Protein AF-A0A3R6BZ18-F1 (afdb_monomer_lite)

Radius of gyration: 23.91 Å; chains: 1; bounding box: 59×29×71 Å

Foldseek 3Di:
DVVVVVVVVVVVVVVVVPPDDDVVVLVVLLVVLLVVLVVLVVVLVVVVVVLVVLVVVPDDPVNVVVSCCCVPPVSVVSNVVSVVSNVSSVVSVVVVVVVVVVVVVVVVVVVD

Sequence (112 aa):
MQIYHIIKILRRNKKMAVNKVDYEVLTSGVSVYSNQAGALDDVINSLVQMNGQLQDGWTNQTADAFIERFESEYKPALENARDAIQSISDFIQNYMQNRQDDDAQGAAAVRG

pLDDT: mean 86.64, std 15.03, range [48.47, 98.69]

InterPro domains:
  IPR010310 Type VII secretion system ESAT-6-like [PF06013] (20-98)
  IPR036689 ESAT-6-like superfamily [SSF140453] (20-111)

Structure (mmCIF, N/CA/C/O backbone):
data_AF-A0A3R6BZ18-F1
#
_entry.id   AF-A0A3R6BZ18-F1
#
loop_
_atom_site.group_PDB
_atom_site.id
_atom_site.type_symbol
_atom_site.label_atom_id
_atom_site.label_alt_id
_atom_site.label_comp_id
_atom_site.label_asym_id
_atom_site.label_entity_id
_atom_site.label_seq_id
_atom_site.pdbx_PDB_ins_code
_atom_site.Cartn_x
_atom_site.Cartn_y
_atom_site.Cartn_z
_atom_site.occupancy
_atom_site.B_iso_or_equiv
_atom_site.auth_seq_id
_atom_site.auth_comp_id
_atom_site.auth_asym_id
_atom_site.auth_atom_id
_atom_site.pdbx_PDB_model_num
ATOM 1 N N . MET A 1 1 ? 42.419 19.204 -5.187 1.00 61.72 1 MET A N 1
ATOM 2 C CA . MET A 1 1 ? 41.051 19.588 -5.619 1.00 61.72 1 MET A CA 1
ATOM 3 C C . MET A 1 1 ? 40.762 19.325 -7.108 1.00 61.72 1 MET A C 1
ATOM 5 O O . MET A 1 1 ? 39.688 18.815 -7.399 1.00 61.72 1 MET A O 1
ATOM 9 N N . GLN A 1 2 ? 41.679 19.598 -8.051 1.00 65.69 2 GLN A N 1
ATOM 10 C CA . GLN A 1 2 ? 41.464 19.388 -9.506 1.00 65.69 2 GLN A CA 1
ATOM 11 C C . GLN A 1 2 ? 41.334 17.907 -9.939 1.00 65.69 2 GLN A C 1
ATOM 13 O O . GLN A 1 2 ? 40.454 17.559 -10.720 1.00 65.69 2 GLN A O 1
ATOM 18 N N . ILE A 1 3 ? 42.130 17.004 -9.354 1.00 70.38 3 ILE A N 1
ATOM 19 C CA . ILE A 1 3 ? 42.132 15.565 -9.700 1.00 70.38 3 ILE A CA 1
ATOM 20 C C . ILE A 1 3 ? 40.773 14.891 -9.418 1.00 70.38 3 ILE A C 1
ATOM 22 O O . ILE A 1 3 ? 40.287 14.098 -10.222 1.00 70.38 3 ILE A O 1
ATOM 26 N N . TYR A 1 4 ? 40.108 15.258 -8.318 1.00 71.00 4 TYR A N 1
ATOM 27 C CA . TYR A 1 4 ? 38.783 14.730 -7.968 1.00 71.00 4 TYR A CA 1
ATOM 28 C C . TYR A 1 4 ? 37.700 15.106 -8.991 1.00 71.00 4 TYR A C 1
ATOM 30 O O . TYR A 1 4 ? 36.817 14.297 -9.281 1.00 71.00 4 TYR A O 1
ATOM 38 N N . HIS A 1 5 ? 37.781 16.307 -9.571 1.00 71.19 5 HIS A N 1
ATOM 39 C CA . HIS A 1 5 ? 36.829 16.770 -10.581 1.00 71.19 5 HIS A CA 1
ATOM 40 C C . HIS A 1 5 ? 36.996 16.001 -11.896 1.00 71.19 5 HIS A C 1
ATOM 42 O O . HIS A 1 5 ? 36.006 15.542 -12.464 1.00 71.19 5 HIS A O 1
ATOM 48 N N . ILE A 1 6 ? 38.239 15.756 -12.318 1.00 75.56 6 ILE A N 1
ATOM 49 C CA . ILE A 1 6 ? 38.554 14.976 -13.524 1.00 75.56 6 ILE A CA 1
ATOM 50 C C . ILE A 1 6 ? 38.069 13.525 -13.380 1.00 75.56 6 ILE A C 1
ATOM 52 O O . ILE A 1 6 ? 37.406 13.006 -14.275 1.00 75.56 6 ILE A O 1
ATOM 56 N N . ILE A 1 7 ? 38.286 12.884 -12.225 1.00 76.31 7 ILE A N 1
ATOM 57 C CA . ILE A 1 7 ? 37.803 11.514 -11.965 1.00 76.31 7 ILE A CA 1
ATOM 58 C C . ILE A 1 7 ? 36.268 11.440 -12.001 1.00 76.31 7 ILE A C 1
ATOM 60 O O . ILE A 1 7 ? 35.703 10.482 -12.536 1.00 76.31 7 ILE A O 1
ATOM 64 N N . LYS A 1 8 ? 35.572 12.448 -11.460 1.00 71.69 8 LYS A N 1
ATOM 65 C CA . LYS A 1 8 ? 34.102 12.512 -11.479 1.00 71.69 8 LYS A CA 1
ATOM 66 C C . LYS 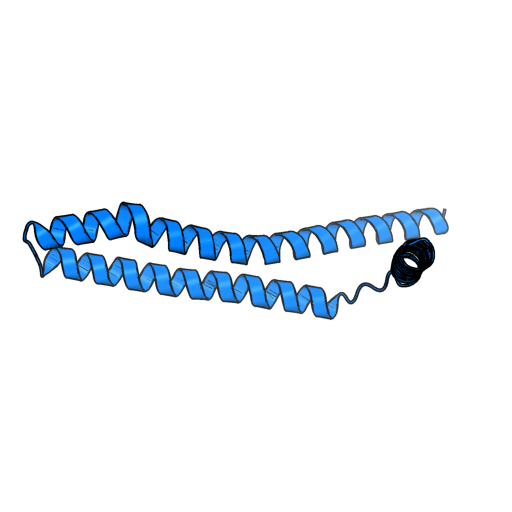A 1 8 ? 33.558 12.665 -12.903 1.00 71.69 8 LYS A C 1
ATOM 68 O O . LYS A 1 8 ? 32.587 11.992 -13.248 1.00 71.69 8 LYS A O 1
ATOM 73 N N . ILE A 1 9 ? 34.202 13.491 -13.729 1.00 69.62 9 ILE A N 1
ATOM 74 C CA . ILE A 1 9 ? 33.859 13.678 -15.147 1.00 69.62 9 ILE A CA 1
ATOM 75 C C . ILE A 1 9 ? 34.108 12.386 -15.934 1.00 69.62 9 ILE A C 1
ATOM 77 O O . ILE A 1 9 ? 33.215 11.918 -16.635 1.00 69.62 9 ILE A O 1
ATOM 81 N N . LEU A 1 10 ? 35.261 11.738 -15.745 1.00 68.75 10 LEU A N 1
ATOM 82 C CA . LEU A 1 10 ? 35.589 10.475 -16.413 1.00 68.75 10 LEU A CA 1
ATOM 83 C C . LEU A 1 10 ? 34.643 9.332 -16.014 1.00 68.75 10 LEU A C 1
ATOM 85 O O . LEU A 1 10 ? 34.230 8.556 -16.873 1.00 68.75 10 LEU A O 1
ATOM 89 N N . ARG A 1 11 ? 34.225 9.242 -14.742 1.00 67.44 11 ARG A N 1
ATOM 90 C CA . ARG A 1 11 ? 33.187 8.281 -14.316 1.00 67.44 11 ARG A CA 1
ATOM 91 C C . ARG A 1 11 ? 31.829 8.572 -14.948 1.00 67.44 11 ARG A C 1
ATOM 93 O O . ARG A 1 11 ? 31.140 7.627 -15.322 1.00 67.44 11 ARG A O 1
ATOM 100 N N . ARG A 1 12 ? 31.437 9.844 -15.070 1.00 63.81 12 ARG A N 1
ATOM 101 C CA . ARG A 1 12 ? 30.206 10.237 -15.778 1.00 63.81 12 ARG A CA 1
ATOM 102 C C . ARG A 1 12 ? 30.267 9.833 -17.250 1.00 63.81 12 ARG A C 1
ATOM 104 O O . ARG A 1 12 ? 29.358 9.161 -17.717 1.00 63.81 12 ARG A O 1
ATOM 111 N N . ASN A 1 13 ? 31.368 10.135 -17.933 1.00 55.25 13 ASN A N 1
ATOM 112 C CA . ASN A 1 13 ? 31.551 9.805 -19.348 1.00 55.25 13 ASN A CA 1
ATOM 113 C C . ASN A 1 13 ? 31.606 8.287 -19.586 1.00 55.25 13 ASN A C 1
ATOM 115 O O . ASN A 1 13 ? 30.992 7.793 -20.526 1.00 55.25 13 ASN A O 1
ATOM 119 N N . LYS A 1 14 ? 32.248 7.521 -18.693 1.00 55.50 14 LYS A N 1
ATOM 120 C CA . LYS A 1 14 ? 32.249 6.050 -18.756 1.00 55.50 14 LYS A CA 1
ATOM 121 C C . LYS A 1 14 ? 30.854 5.451 -18.529 1.00 55.50 14 LYS A C 1
ATOM 123 O O . LYS A 1 14 ? 30.522 4.461 -19.168 1.00 55.50 14 LYS A O 1
ATOM 128 N N . LYS A 1 15 ? 30.025 6.052 -17.663 1.00 57.06 15 LYS A N 1
ATOM 129 C CA . LYS A 1 15 ? 28.615 5.652 -17.492 1.00 57.06 15 LYS A CA 1
ATOM 130 C C . LYS A 1 15 ? 27.761 5.964 -18.725 1.00 57.06 15 LYS A C 1
ATOM 132 O O . LYS A 1 15 ? 26.886 5.173 -19.035 1.00 57.06 15 LYS A O 1
ATOM 137 N N . MET A 1 16 ? 28.033 7.057 -19.444 1.00 56.62 16 MET A N 1
ATOM 138 C CA . MET A 1 16 ? 27.347 7.346 -20.714 1.00 56.62 16 MET A CA 1
ATOM 139 C C . MET A 1 16 ? 27.760 6.388 -21.843 1.00 56.62 16 MET A C 1
ATOM 141 O O . MET A 1 16 ? 26.935 6.057 -22.684 1.00 56.62 16 MET A O 1
ATOM 145 N N . ALA A 1 17 ? 29.008 5.902 -21.845 1.00 54.88 17 ALA A N 1
ATOM 146 C CA . ALA A 1 17 ? 29.503 4.939 -22.836 1.00 54.88 17 ALA A CA 1
ATOM 147 C C . ALA A 1 17 ? 29.015 3.490 -22.608 1.00 54.88 17 ALA A C 1
ATOM 149 O O . ALA A 1 17 ? 29.040 2.686 -23.533 1.00 54.88 17 ALA A O 1
ATOM 150 N N . VAL A 1 18 ? 28.562 3.150 -21.394 1.00 52.38 18 VAL A N 1
ATOM 151 C CA . VAL A 1 18 ? 27.947 1.851 -21.064 1.00 52.38 18 VAL A CA 1
ATOM 152 C C . VAL A 1 18 ? 26.454 2.068 -20.802 1.00 52.38 18 VAL A C 1
ATOM 154 O O . VAL A 1 18 ? 25.976 1.925 -19.681 1.00 52.38 18 VAL A O 1
ATOM 157 N N . ASN A 1 19 ? 25.700 2.438 -21.838 1.00 61.81 19 ASN A N 1
ATOM 158 C CA . ASN A 1 19 ? 24.233 2.464 -21.794 1.00 61.81 19 ASN A CA 1
ATOM 159 C C . ASN A 1 19 ? 23.681 1.035 -21.972 1.00 61.81 19 ASN A C 1
ATOM 161 O O . ASN A 1 19 ? 22.984 0.747 -22.940 1.00 61.81 19 ASN A O 1
ATOM 165 N N . LYS A 1 20 ? 24.060 0.104 -21.084 1.00 71.62 20 LYS A N 1
ATOM 166 C CA . LYS A 1 20 ? 23.505 -1.256 -21.081 1.00 71.62 20 LYS A CA 1
ATOM 167 C C . LYS A 1 20 ? 22.234 -1.254 -20.235 1.00 71.62 20 LYS A C 1
ATOM 169 O O . LYS A 1 20 ? 22.314 -1.062 -19.023 1.00 71.62 20 LYS A O 1
ATOM 174 N N . VAL A 1 21 ? 21.090 -1.495 -20.868 1.00 79.44 21 VAL A N 1
ATOM 175 C CA . VAL A 1 21 ? 19.836 -1.804 -20.173 1.00 79.44 21 VAL A CA 1
ATOM 176 C C . VAL A 1 21 ? 19.665 -3.314 -20.142 1.00 79.44 21 VAL A C 1
ATOM 178 O O . VAL A 1 21 ? 19.713 -3.968 -21.180 1.00 79.44 21 VAL A O 1
ATOM 181 N N . ASP A 1 22 ? 19.508 -3.862 -18.942 1.00 88.38 22 ASP A N 1
ATOM 182 C CA . ASP A 1 22 ? 19.213 -5.275 -18.732 1.00 88.38 22 ASP A CA 1
ATOM 183 C C . ASP A 1 22 ? 17.711 -5.426 -18.455 1.00 88.38 22 ASP A C 1
ATOM 185 O O . ASP A 1 22 ? 17.242 -5.219 -17.335 1.00 88.38 22 ASP A O 1
ATOM 189 N N . TYR A 1 23 ? 16.939 -5.676 -19.515 1.00 86.88 23 TYR A N 1
ATOM 190 C CA . TYR A 1 23 ? 15.475 -5.683 -19.455 1.00 86.88 23 TYR A CA 1
ATOM 191 C C . TYR A 1 23 ? 14.917 -6.821 -18.586 1.00 86.88 23 TYR A C 1
ATOM 193 O O . TYR A 1 23 ? 13.847 -6.662 -17.997 1.00 86.88 23 TYR A O 1
ATOM 201 N N . GLU A 1 24 ? 15.645 -7.932 -18.438 1.00 89.50 24 GLU A N 1
ATOM 202 C CA . GLU A 1 24 ? 15.252 -9.030 -17.545 1.00 89.50 24 GLU A CA 1
ATOM 203 C C . GLU A 1 24 ? 15.310 -8.587 -16.081 1.00 89.50 24 GLU A C 1
ATOM 205 O O . GLU A 1 24 ? 14.358 -8.792 -15.325 1.00 89.50 24 GLU A O 1
ATOM 210 N N . VAL A 1 25 ? 16.387 -7.895 -15.695 1.00 93.44 25 VAL A N 1
ATOM 211 C CA . VAL A 1 25 ? 16.538 -7.346 -14.339 1.00 93.44 25 VAL A CA 1
ATOM 212 C C . VAL A 1 25 ? 15.444 -6.325 -14.035 1.00 93.44 25 VAL A C 1
ATOM 214 O O . VAL A 1 25 ? 14.876 -6.348 -12.945 1.00 93.44 25 VAL A O 1
ATOM 217 N N . LEU A 1 26 ? 15.117 -5.445 -14.985 1.00 93.94 26 LEU A N 1
ATOM 218 C CA . LEU A 1 26 ? 14.055 -4.455 -14.793 1.00 93.94 26 LEU A CA 1
ATOM 219 C C . LEU A 1 26 ? 12.673 -5.115 -14.675 1.00 93.94 26 LEU A C 1
ATOM 221 O O . LEU A 1 26 ? 11.912 -4.760 -13.778 1.00 93.94 26 LEU A O 1
ATOM 225 N N . THR A 1 27 ? 12.382 -6.124 -15.499 1.00 93.88 27 THR A N 1
ATOM 226 C CA . THR A 1 27 ? 11.132 -6.904 -15.424 1.00 93.88 27 THR A CA 1
ATOM 227 C C . THR A 1 27 ? 11.007 -7.639 -14.086 1.00 93.88 27 THR A C 1
ATOM 229 O O . THR A 1 27 ? 9.951 -7.622 -13.445 1.00 93.88 27 THR A O 1
ATOM 232 N N . SER A 1 28 ? 12.104 -8.239 -13.615 1.00 95.88 28 SER A N 1
ATOM 233 C CA . SER A 1 28 ? 12.157 -8.848 -12.287 1.00 95.88 28 SER A CA 1
ATOM 234 C C . SER A 1 28 ? 11.949 -7.807 -11.187 1.00 95.88 28 SER A C 1
ATOM 236 O O . SER A 1 28 ? 11.225 -8.079 -10.232 1.00 95.88 28 SER A O 1
ATOM 238 N N . GLY A 1 29 ? 12.559 -6.625 -11.309 1.00 94.88 29 GLY A N 1
ATOM 239 C CA . GLY A 1 29 ? 12.414 -5.531 -10.350 1.00 94.88 29 GLY A CA 1
ATOM 240 C C . 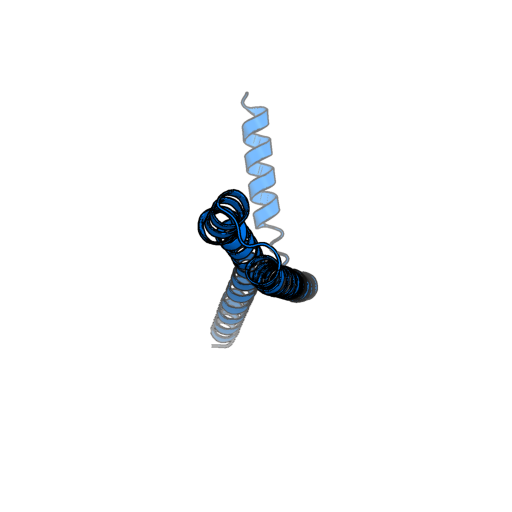GLY A 1 29 ? 10.967 -5.062 -10.223 1.00 94.88 29 GLY A C 1
ATOM 241 O O . GLY A 1 29 ? 10.457 -4.979 -9.111 1.00 94.88 29 GLY A O 1
ATOM 242 N N . VAL A 1 30 ? 10.286 -4.840 -11.351 1.00 97.12 30 VAL A N 1
ATOM 243 C CA . VAL A 1 30 ? 8.848 -4.518 -11.405 1.00 97.12 30 VAL A CA 1
ATOM 244 C C . VAL A 1 30 ? 8.025 -5.536 -10.624 1.00 97.12 30 VAL A C 1
ATOM 246 O O . VAL A 1 30 ? 7.246 -5.168 -9.747 1.00 97.12 30 VAL A O 1
ATOM 249 N N . SER A 1 31 ? 8.246 -6.822 -10.902 1.00 97.38 31 SER A N 1
ATOM 250 C CA . SER A 1 31 ? 7.497 -7.904 -10.258 1.00 97.38 31 SER A CA 1
ATOM 251 C C . SER A 1 31 ? 7.729 -7.921 -8.747 1.00 97.38 31 SER A C 1
ATOM 253 O O . SER A 1 31 ? 6.782 -8.023 -7.978 1.00 97.38 31 SER A O 1
ATOM 255 N N . VAL A 1 32 ? 8.982 -7.771 -8.307 1.00 98.31 32 VAL A N 1
ATOM 256 C CA . VAL A 1 32 ? 9.327 -7.730 -6.880 1.00 98.31 32 VAL A CA 1
ATOM 257 C C . VAL A 1 32 ? 8.688 -6.525 -6.192 1.00 98.31 32 VAL A C 1
ATOM 259 O O . VAL A 1 32 ? 8.055 -6.688 -5.163 1.00 98.31 32 VAL A O 1
ATOM 262 N N . TYR A 1 33 ? 8.803 -5.309 -6.723 1.00 98.06 33 TYR A N 1
ATOM 263 C CA . TYR A 1 33 ? 8.212 -4.154 -6.039 1.00 98.06 33 TYR A CA 1
ATOM 264 C C . TYR A 1 33 ? 6.682 -4.230 -5.995 1.00 98.06 33 TYR A C 1
ATOM 266 O O . TYR A 1 33 ? 6.100 -3.995 -4.938 1.00 98.06 33 TYR A O 1
ATOM 274 N N . SER A 1 34 ? 6.030 -4.633 -7.088 1.00 98.38 34 SER A N 1
ATOM 275 C CA . SER A 1 34 ? 4.569 -4.751 -7.111 1.00 98.38 34 SER A CA 1
ATOM 276 C C . SER A 1 34 ? 4.052 -5.852 -6.177 1.00 98.38 34 SER A C 1
ATOM 278 O O . SER A 1 34 ? 3.110 -5.619 -5.421 1.00 98.38 34 SER A O 1
ATOM 280 N N . ASN A 1 35 ? 4.711 -7.016 -6.130 1.00 98.44 35 ASN A N 1
ATOM 281 C CA . ASN A 1 35 ? 4.347 -8.086 -5.195 1.00 98.44 35 ASN A CA 1
ATOM 282 C C . ASN A 1 35 ? 4.490 -7.642 -3.734 1.00 98.44 35 ASN A C 1
ATOM 284 O O . ASN A 1 35 ? 3.661 -7.985 -2.894 1.00 98.44 35 ASN A O 1
ATOM 288 N N . GLN A 1 36 ? 5.524 -6.861 -3.426 1.00 98.31 36 GLN A N 1
ATOM 289 C CA . GLN A 1 36 ? 5.792 -6.387 -2.073 1.00 98.31 36 GLN A CA 1
ATOM 290 C C . GLN A 1 36 ? 4.781 -5.316 -1.651 1.00 98.31 36 GLN A C 1
ATOM 292 O O . GLN A 1 36 ? 4.379 -5.294 -0.488 1.00 98.31 36 GLN A O 1
ATOM 297 N N . ALA A 1 37 ? 4.339 -4.465 -2.582 1.00 98.50 37 ALA A N 1
ATOM 298 C CA . ALA A 1 37 ? 3.221 -3.558 -2.346 1.00 98.50 37 ALA A CA 1
ATOM 299 C C . ALA A 1 37 ? 1.929 -4.344 -2.066 1.00 98.50 37 ALA A C 1
ATOM 301 O O . ALA A 1 37 ? 1.264 -4.071 -1.072 1.00 98.50 37 ALA A O 1
ATOM 302 N N . GLY A 1 38 ? 1.624 -5.373 -2.863 1.00 98.44 38 GLY A N 1
ATOM 303 C CA . GLY A 1 38 ? 0.476 -6.254 -2.619 1.00 98.44 38 GLY A CA 1
ATOM 304 C C . GLY A 1 38 ? 0.528 -6.943 -1.250 1.00 98.44 38 GLY A C 1
ATOM 305 O O . GLY A 1 38 ? -0.437 -6.901 -0.498 1.00 98.44 38 GLY A O 1
ATOM 306 N N . ALA A 1 39 ? 1.685 -7.485 -0.864 1.00 98.56 39 ALA A N 1
ATOM 307 C CA . ALA A 1 39 ? 1.858 -8.106 0.449 1.00 98.56 39 ALA A CA 1
ATOM 308 C C . ALA A 1 39 ? 1.666 -7.111 1.610 1.00 98.56 39 ALA A C 1
ATOM 310 O O . ALA A 1 39 ? 1.169 -7.484 2.673 1.00 98.56 39 ALA A O 1
ATOM 311 N N . LEU A 1 40 ? 2.057 -5.844 1.430 1.00 98.44 40 LEU A N 1
ATOM 312 C CA . LEU A 1 40 ? 1.808 -4.810 2.433 1.00 98.44 40 LEU A CA 1
ATOM 313 C C . LEU A 1 40 ? 0.323 -4.424 2.495 1.00 98.44 40 LEU A C 1
ATOM 315 O O . LEU A 1 40 ? -0.174 -4.149 3.585 1.00 98.44 40 LEU A O 1
ATOM 319 N N . ASP A 1 41 ? -0.395 -4.462 1.372 1.00 98.56 41 ASP A N 1
ATOM 320 C CA . ASP A 1 41 ? -1.852 -4.294 1.347 1.00 98.56 41 ASP A CA 1
ATOM 321 C C . ASP A 1 41 ? -2.562 -5.375 2.177 1.00 98.56 41 ASP A C 1
ATOM 323 O O . ASP A 1 41 ? -3.382 -5.060 3.038 1.00 98.56 41 ASP A O 1
ATOM 327 N N . ASP A 1 42 ? -2.165 -6.642 2.024 1.00 98.62 42 ASP A N 1
ATOM 328 C CA . ASP A 1 42 ? -2.701 -7.757 2.817 1.00 98.62 42 ASP A CA 1
ATOM 329 C C . ASP A 1 42 ? -2.465 -7.572 4.328 1.00 98.62 42 ASP A C 1
ATOM 331 O O . ASP A 1 42 ? -3.338 -7.864 5.159 1.00 98.62 42 ASP A O 1
ATOM 335 N N . VAL A 1 43 ? -1.292 -7.047 4.704 1.00 98.44 43 VAL A N 1
ATOM 336 C CA . VAL A 1 43 ? -0.979 -6.689 6.095 1.00 98.44 43 VAL A CA 1
ATOM 337 C C . VAL A 1 43 ? -1.902 -5.574 6.587 1.00 98.44 43 VAL A C 1
ATOM 339 O O . VAL A 1 43 ? -2.482 -5.710 7.665 1.00 98.44 43 VAL A O 1
ATOM 342 N N . ILE A 1 44 ? -2.081 -4.499 5.813 1.00 98.50 44 ILE A N 1
ATOM 343 C CA . ILE A 1 44 ? -2.978 -3.386 6.166 1.00 98.50 44 ILE A CA 1
ATOM 344 C C . ILE A 1 44 ? -4.409 -3.898 6.362 1.00 98.50 44 ILE A C 1
ATOM 346 O O . ILE A 1 44 ? -5.030 -3.602 7.384 1.00 98.50 44 ILE A O 1
ATOM 350 N N . ASN A 1 45 ? -4.902 -4.731 5.445 1.00 98.50 45 ASN A N 1
ATOM 351 C CA . 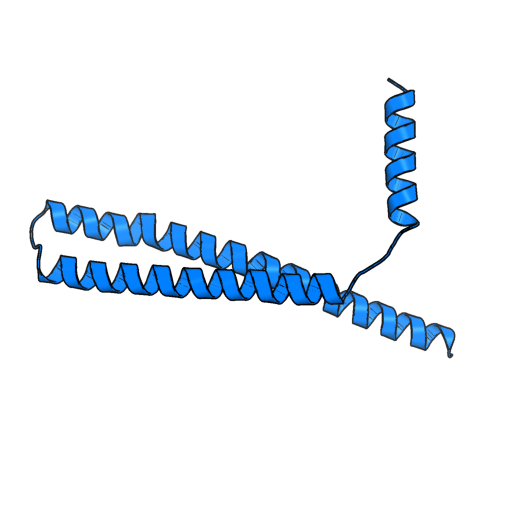ASN A 1 45 ? -6.237 -5.321 5.519 1.00 98.50 45 ASN A CA 1
ATOM 352 C C . ASN A 1 45 ? -6.418 -6.172 6.787 1.00 98.50 45 ASN A C 1
ATOM 354 O O . ASN A 1 45 ? -7.438 -6.059 7.471 1.00 98.50 45 ASN A O 1
ATOM 358 N N . SER A 1 46 ? -5.407 -6.963 7.157 1.00 98.56 46 SER A N 1
ATOM 359 C CA . SER A 1 46 ? -5.419 -7.762 8.392 1.00 98.56 46 SER A CA 1
ATOM 360 C C . SER A 1 46 ? -5.476 -6.885 9.651 1.00 98.56 46 SER A C 1
ATOM 362 O O . SER A 1 46 ? -6.205 -7.193 10.596 1.00 98.56 46 SER A O 1
ATOM 364 N N . LEU A 1 47 ? -4.740 -5.769 9.667 1.00 98.00 47 LEU A N 1
ATOM 365 C CA . LEU A 1 47 ? -4.744 -4.818 10.783 1.00 98.00 47 LEU A CA 1
ATOM 366 C C . LEU A 1 47 ? -6.089 -4.092 10.912 1.00 98.00 47 LEU A C 1
ATOM 368 O O . LEU A 1 47 ? -6.603 -3.953 12.021 1.00 98.00 47 LEU A O 1
ATOM 372 N N . VAL A 1 48 ? -6.689 -3.681 9.792 1.00 97.62 48 VAL A N 1
ATOM 373 C CA . VAL A 1 48 ? -8.027 -3.067 9.768 1.00 97.62 48 VAL A CA 1
ATOM 374 C C . VAL A 1 48 ? -9.079 -4.030 10.323 1.00 97.62 48 VAL A C 1
ATOM 376 O O . VAL A 1 48 ? -9.888 -3.635 11.161 1.00 97.62 48 VAL A O 1
ATOM 379 N N . GLN A 1 49 ? -9.043 -5.306 9.927 1.00 97.81 49 GLN A N 1
ATOM 380 C CA . GLN A 1 49 ? -9.959 -6.322 10.461 1.00 97.81 49 GLN A CA 1
ATOM 381 C C . GLN A 1 49 ? -9.800 -6.513 11.974 1.00 97.81 49 GLN A C 1
ATOM 383 O O . GLN A 1 49 ? -10.795 -6.553 12.698 1.00 97.81 49 GLN A O 1
ATOM 388 N N . MET A 1 50 ? -8.559 -6.595 12.462 1.00 96.75 50 MET A N 1
ATOM 389 C CA . MET A 1 50 ? -8.282 -6.714 13.895 1.00 96.75 50 MET A CA 1
ATOM 390 C C . MET A 1 50 ? -8.796 -5.500 14.674 1.00 96.75 50 MET A C 1
ATOM 392 O O . MET A 1 50 ? -9.359 -5.655 15.754 1.00 96.75 50 MET A O 1
ATOM 396 N N . ASN A 1 51 ? -8.677 -4.296 14.114 1.00 95.00 51 ASN A N 1
ATOM 397 C CA . ASN A 1 51 ? -9.222 -3.103 14.755 1.00 95.00 51 ASN A CA 1
ATOM 398 C C . ASN A 1 51 ? -10.745 -3.075 14.797 1.00 95.00 51 ASN A C 1
ATOM 400 O O . ASN A 1 51 ? -11.287 -2.592 15.786 1.00 95.00 51 ASN A O 1
ATOM 404 N N . GLY A 1 52 ? -11.431 -3.644 13.804 1.00 93.94 52 GLY A N 1
ATOM 405 C CA . GLY A 1 52 ? -12.874 -3.874 13.899 1.00 93.94 52 GLY A CA 1
ATOM 406 C C . GLY A 1 52 ? -13.229 -4.766 15.095 1.00 93.94 52 GLY A C 1
ATOM 407 O O . GLY A 1 52 ? -14.075 -4.411 15.908 1.00 93.94 52 GLY A O 1
ATOM 408 N N . GLN A 1 53 ? -12.503 -5.872 15.284 1.00 96.00 53 GLN A N 1
ATOM 409 C CA . GLN A 1 53 ? -12.708 -6.758 16.440 1.00 96.00 53 GLN A CA 1
ATOM 410 C C . GLN A 1 53 ? -12.396 -6.071 17.778 1.00 96.00 53 GLN A C 1
ATOM 412 O O . GLN A 1 53 ? -13.080 -6.310 18.774 1.00 96.00 53 GLN A O 1
ATOM 417 N N . LEU A 1 54 ? -11.371 -5.212 17.814 1.00 94.94 54 LEU A N 1
ATOM 418 C CA . LEU A 1 54 ? -11.051 -4.417 18.998 1.00 94.94 54 LEU A CA 1
ATOM 419 C C . LEU A 1 54 ? -12.150 -3.393 19.307 1.00 94.94 54 LEU A C 1
ATOM 421 O O . LEU A 1 54 ? -12.497 -3.257 20.473 1.00 94.94 54 LEU A O 1
ATOM 425 N N . GLN A 1 55 ? -12.738 -2.732 18.305 1.00 92.31 55 GLN A N 1
ATOM 426 C CA . GLN A 1 55 ? -13.885 -1.832 18.511 1.00 92.31 55 GLN A CA 1
ATOM 427 C C . GLN A 1 55 ? -15.084 -2.565 19.126 1.00 92.31 55 GLN A C 1
ATOM 429 O O . GLN A 1 55 ? -15.711 -2.054 20.056 1.00 92.31 55 GLN A O 1
ATOM 434 N N . ASP A 1 56 ? -15.366 -3.778 18.648 1.00 94.06 56 ASP A N 1
ATOM 435 C CA . ASP A 1 56 ? -16.492 -4.584 19.126 1.00 94.06 56 ASP A CA 1
ATOM 436 C C . ASP A 1 56 ? -16.282 -5.106 20.559 1.00 94.06 56 ASP A C 1
ATOM 438 O O . ASP A 1 56 ? -17.227 -5.184 21.346 1.00 94.06 56 ASP A O 1
ATOM 442 N N . GLY A 1 57 ? -15.050 -5.502 20.901 1.00 95.88 57 GLY A N 1
ATOM 443 C CA . GLY A 1 57 ? -14.732 -6.174 22.167 1.00 95.88 57 GLY A CA 1
ATOM 444 C C . GLY A 1 57 ? -14.162 -5.276 23.267 1.00 95.88 57 GLY A C 1
ATOM 445 O O . GLY A 1 57 ? -14.164 -5.663 24.438 1.00 95.88 57 GLY A O 1
ATOM 446 N N . TRP A 1 58 ? -13.657 -4.094 22.920 1.00 96.25 58 TRP A N 1
ATOM 447 C CA . TRP A 1 58 ? -13.005 -3.170 23.840 1.00 96.25 58 TRP A CA 1
ATOM 448 C C . TRP A 1 58 ? -13.633 -1.784 23.708 1.00 96.25 58 TRP A C 1
ATOM 450 O O . TRP A 1 58 ? -13.230 -0.972 22.888 1.00 96.25 58 TRP A O 1
ATOM 460 N N . THR A 1 59 ? -14.634 -1.502 24.542 1.00 90.44 59 THR A N 1
ATOM 461 C CA . THR A 1 59 ? -15.408 -0.254 24.461 1.00 90.44 59 THR A CA 1
ATOM 462 C C . THR A 1 59 ? -15.170 0.602 25.703 1.00 90.44 59 T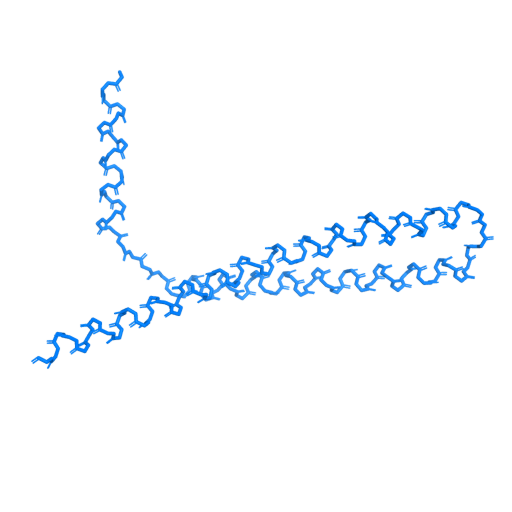HR A C 1
ATOM 464 O O . THR A 1 59 ? -15.837 0.457 26.730 1.00 90.44 59 THR A O 1
ATOM 467 N N . ASN A 1 60 ? -14.165 1.476 25.641 1.00 95.75 60 ASN A N 1
ATOM 468 C CA . ASN A 1 60 ? -13.916 2.517 26.637 1.00 95.75 60 ASN A CA 1
ATOM 469 C C . ASN A 1 60 ? -13.157 3.700 26.007 1.00 95.75 60 ASN A C 1
ATOM 471 O O . ASN A 1 60 ? -12.654 3.590 24.895 1.00 95.75 60 ASN A O 1
ATOM 475 N N . GLN A 1 61 ? -13.004 4.806 26.741 1.00 95.12 61 GLN A N 1
ATOM 476 C CA . GLN A 1 61 ? -12.335 6.015 26.231 1.00 95.12 61 GLN A CA 1
ATOM 477 C C . GLN A 1 61 ? -10.902 5.770 25.724 1.00 95.12 61 GLN A C 1
ATOM 479 O O . GLN A 1 61 ? -10.432 6.458 24.823 1.00 95.12 61 GLN A O 1
ATOM 484 N N . THR A 1 62 ? -10.181 4.809 26.309 1.00 94.50 62 THR A N 1
ATOM 485 C CA . THR A 1 62 ? -8.833 4.444 25.853 1.00 94.50 62 THR A CA 1
ATOM 486 C C . THR A 1 62 ? -8.879 3.684 24.533 1.00 94.50 62 THR A C 1
ATOM 488 O O . THR A 1 62 ? -8.029 3.921 23.678 1.00 94.50 62 THR A O 1
ATOM 491 N N . ALA A 1 63 ? -9.864 2.803 24.360 1.00 93.50 63 ALA A N 1
ATOM 492 C CA . ALA A 1 63 ? -10.098 2.112 23.102 1.00 93.50 63 ALA A CA 1
ATOM 493 C C . ALA A 1 63 ? -10.442 3.106 21.990 1.00 93.50 63 ALA A C 1
ATOM 495 O O . ALA A 1 63 ? -9.818 3.068 20.936 1.00 93.50 63 ALA A O 1
ATOM 496 N N . ASP A 1 64 ? -11.34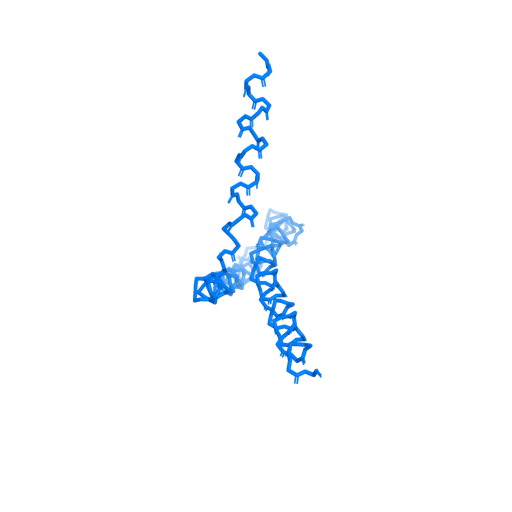0 4.057 22.262 1.00 95.31 64 ASP A N 1
ATOM 497 C CA . ASP A 1 64 ? -11.728 5.094 21.300 1.00 95.31 64 ASP A CA 1
ATOM 498 C C . ASP A 1 64 ? -10.506 5.901 20.832 1.00 95.31 64 ASP A C 1
ATOM 500 O O . ASP A 1 64 ? -10.276 6.053 19.633 1.00 95.31 64 ASP A O 1
ATOM 504 N N . ALA A 1 65 ? -9.660 6.338 21.772 1.00 96.69 65 ALA A N 1
ATOM 505 C CA . ALA A 1 65 ? -8.434 7.071 21.460 1.00 96.69 65 ALA A CA 1
ATOM 506 C C . ALA A 1 65 ? -7.418 6.229 20.665 1.00 96.69 65 ALA A C 1
ATOM 508 O O . ALA A 1 65 ? -6.718 6.746 19.793 1.00 96.69 65 ALA A O 1
ATOM 509 N N . PHE A 1 66 ? -7.313 4.929 20.959 1.00 96.44 66 PHE A N 1
ATOM 510 C CA . PHE A 1 66 ? -6.458 4.019 20.198 1.00 96.44 66 PHE A CA 1
ATOM 511 C C . PHE A 1 66 ? -6.952 3.866 18.755 1.00 96.44 66 PHE A C 1
ATOM 513 O O . PHE A 1 66 ? -6.159 3.975 17.819 1.00 96.44 66 PHE A O 1
ATOM 520 N N . ILE A 1 67 ? -8.254 3.652 18.576 1.00 96.62 67 ILE A N 1
ATOM 521 C CA . ILE A 1 67 ? -8.888 3.492 17.268 1.00 96.62 67 ILE A CA 1
ATOM 522 C C . ILE A 1 67 ? -8.756 4.761 16.428 1.00 96.62 67 ILE A C 1
ATOM 524 O O . ILE A 1 67 ? -8.351 4.683 15.268 1.00 96.62 67 ILE A O 1
ATOM 528 N N . GLU A 1 68 ? -9.025 5.928 17.015 1.00 96.81 68 GLU A N 1
ATOM 529 C CA . GLU A 1 68 ? -8.842 7.217 16.348 1.00 96.81 68 GLU A CA 1
ATOM 530 C C . GLU A 1 68 ? -7.401 7.377 15.858 1.00 96.81 68 GLU A C 1
ATOM 532 O O . GLU A 1 68 ? -7.158 7.765 14.712 1.00 96.81 68 GLU A O 1
ATOM 537 N N . ARG A 1 69 ? -6.427 7.023 16.701 1.00 97.75 69 ARG A N 1
ATOM 538 C CA . ARG A 1 69 ? -5.012 7.104 16.345 1.00 97.75 69 ARG A CA 1
ATOM 539 C C . ARG A 1 69 ? -4.632 6.125 15.239 1.00 97.75 69 ARG A C 1
ATOM 541 O O . ARG A 1 69 ? -3.850 6.475 14.356 1.00 97.75 69 ARG A O 1
ATOM 548 N N . PHE A 1 70 ? -5.187 4.916 15.247 1.00 97.31 70 PHE A N 1
ATOM 549 C CA . PHE A 1 70 ? -4.940 3.971 14.168 1.00 97.31 70 PHE A CA 1
ATOM 550 C C . PHE A 1 70 ? -5.453 4.492 12.821 1.00 97.31 70 PHE A C 1
ATOM 552 O O . PHE A 1 70 ? -4.698 4.476 11.849 1.00 97.31 70 PHE A O 1
ATOM 559 N N . GLU A 1 71 ? -6.698 4.971 12.763 1.00 96.56 71 GLU A N 1
ATOM 560 C CA . GLU A 1 71 ? -7.304 5.447 11.513 1.00 96.56 71 GLU A CA 1
ATOM 561 C C . GLU A 1 71 ? -6.673 6.754 11.011 1.00 96.56 71 GLU A C 1
ATOM 563 O O . GLU A 1 71 ? -6.540 6.943 9.804 1.00 96.56 71 GLU A O 1
ATOM 568 N N . SER A 1 72 ? -6.260 7.652 11.910 1.00 98.00 72 SER A N 1
ATOM 569 C CA . SER A 1 72 ? -5.731 8.971 11.529 1.00 98.00 72 SER A CA 1
ATOM 570 C C . SER A 1 72 ? -4.217 9.016 11.309 1.00 98.00 72 SER A C 1
ATOM 572 O O . SER A 1 72 ? -3.750 9.822 10.505 1.00 98.00 72 SER A O 1
ATOM 574 N N . GLU A 1 73 ? -3.438 8.176 11.998 1.00 98.06 73 GLU A N 1
ATOM 575 C CA . GLU A 1 73 ? -1.968 8.215 11.962 1.00 98.06 73 GLU A CA 1
ATOM 576 C C . GLU A 1 73 ? -1.382 6.952 11.322 1.00 98.06 73 GLU A C 1
ATOM 578 O O . GLU A 1 73 ? -0.623 7.029 10.353 1.00 98.06 73 GLU A O 1
ATOM 583 N N . TYR A 1 74 ? -1.724 5.775 11.850 1.00 97.94 74 TYR A N 1
ATOM 584 C CA . TYR A 1 74 ? -0.993 4.546 11.527 1.00 97.94 74 TYR A CA 1
ATOM 585 C C . TYR A 1 74 ? -1.383 3.944 10.183 1.00 97.94 74 TYR A C 1
ATOM 587 O O . TYR A 1 74 ? -0.504 3.644 9.375 1.00 97.94 74 TYR A O 1
ATOM 595 N N . LYS A 1 75 ? -2.679 3.789 9.915 1.00 98.12 75 LYS A N 1
ATOM 596 C CA . LYS A 1 75 ? -3.160 3.250 8.641 1.00 98.12 75 LYS A CA 1
ATOM 597 C C . LYS A 1 75 ? -2.723 4.116 7.452 1.00 98.12 75 LYS A C 1
ATOM 599 O O . LYS A 1 75 ? -2.102 3.550 6.553 1.00 98.12 75 LYS A O 1
ATOM 604 N N . PRO A 1 76 ? -2.879 5.456 7.469 1.00 98.50 76 PRO A N 1
ATOM 605 C CA . PRO A 1 76 ? -2.366 6.299 6.391 1.00 98.50 76 PRO A CA 1
ATOM 606 C C . PRO A 1 76 ? -0.850 6.18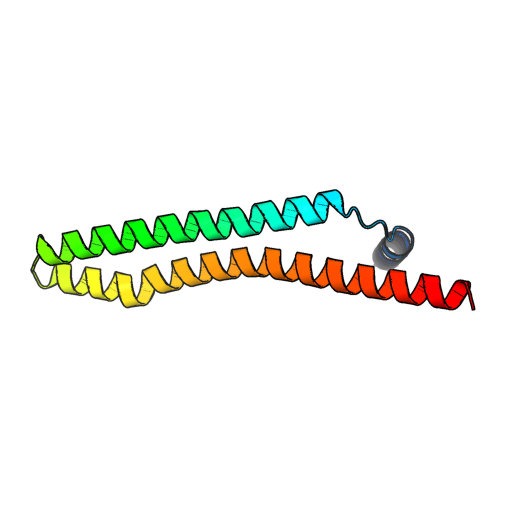1 6.198 1.00 98.50 76 PRO A C 1
ATOM 608 O O . PRO A 1 76 ? -0.365 6.195 5.070 1.00 98.50 76 PRO A O 1
ATOM 611 N N . ALA A 1 77 ? -0.062 6.047 7.272 1.00 98.56 77 ALA A N 1
ATOM 612 C CA . ALA A 1 77 ? 1.385 5.858 7.149 1.00 98.56 77 ALA A CA 1
ATOM 613 C C . ALA A 1 77 ? 1.746 4.533 6.453 1.00 98.56 77 ALA A C 1
ATOM 615 O O . ALA A 1 77 ? 2.670 4.496 5.638 1.00 98.56 77 ALA A O 1
ATOM 616 N N . LEU A 1 78 ? 1.008 3.459 6.746 1.00 98.44 78 LEU A N 1
ATOM 617 C CA . LEU A 1 78 ? 1.187 2.157 6.102 1.00 98.44 78 LEU A CA 1
ATOM 618 C C . LEU A 1 78 ? 0.744 2.183 4.634 1.00 98.44 78 LEU A C 1
ATOM 620 O O . LEU A 1 78 ? 1.472 1.687 3.775 1.00 98.44 78 LEU A O 1
ATOM 624 N N . GLU A 1 79 ? -0.396 2.807 4.333 1.00 98.56 79 GLU A N 1
ATOM 625 C CA . GLU A 1 79 ? -0.883 3.005 2.961 1.00 98.56 79 GLU A CA 1
ATOM 626 C C . GLU A 1 79 ? 0.117 3.824 2.135 1.00 98.56 79 GLU A C 1
ATOM 628 O O . GLU A 1 79 ? 0.492 3.416 1.039 1.00 98.56 79 GLU A O 1
ATOM 633 N N . ASN A 1 80 ? 0.666 4.905 2.697 1.00 98.62 80 ASN A N 1
ATOM 634 C CA . ASN A 1 80 ? 1.718 5.686 2.045 1.00 98.62 80 ASN A CA 1
ATOM 635 C C . ASN A 1 80 ? 2.980 4.853 1.768 1.00 98.62 80 ASN A C 1
ATOM 637 O O . ASN A 1 80 ? 3.629 5.038 0.738 1.00 98.62 80 ASN A O 1
ATOM 641 N N . ALA A 1 81 ? 3.351 3.935 2.666 1.00 98.50 81 ALA A N 1
ATOM 642 C CA . ALA A 1 81 ? 4.481 3.036 2.442 1.00 98.50 81 ALA A CA 1
ATOM 643 C C . ALA A 1 81 ? 4.196 2.029 1.314 1.00 98.50 81 ALA A C 1
ATOM 645 O O . ALA A 1 81 ? 5.060 1.819 0.460 1.00 98.50 81 ALA A O 1
ATOM 646 N N . ARG A 1 82 ? 2.988 1.451 1.269 1.00 98.69 82 ARG A N 1
ATOM 647 C CA . ARG A 1 82 ? 2.520 0.587 0.170 1.00 98.69 82 ARG A CA 1
ATOM 648 C C . ARG A 1 82 ? 2.587 1.322 -1.164 1.00 98.69 82 ARG A C 1
ATOM 650 O O . ARG A 1 82 ? 3.191 0.817 -2.110 1.00 98.69 82 ARG A O 1
ATOM 657 N N . ASP A 1 83 ? 2.038 2.528 -1.213 1.00 98.56 83 ASP A N 1
ATOM 658 C CA . ASP A 1 83 ? 1.971 3.333 -2.431 1.00 98.56 83 ASP A CA 1
ATOM 659 C C . ASP A 1 83 ? 3.371 3.758 -2.890 1.00 98.56 83 ASP A C 1
ATOM 661 O O . ASP A 1 83 ? 3.688 3.704 -4.079 1.00 98.56 83 ASP A O 1
ATOM 665 N N . ALA A 1 84 ? 4.263 4.090 -1.952 1.00 98.62 84 ALA A N 1
ATOM 666 C CA . ALA A 1 84 ? 5.659 4.374 -2.261 1.00 98.62 84 ALA A CA 1
ATOM 667 C C . ALA A 1 84 ? 6.367 3.159 -2.880 1.00 98.62 84 ALA A C 1
ATOM 669 O O . ALA A 1 84 ? 7.088 3.317 -3.865 1.00 98.62 84 ALA A O 1
ATOM 670 N N . ILE A 1 85 ? 6.147 1.949 -2.357 1.00 98.19 85 ILE A N 1
ATOM 671 C CA . ILE A 1 85 ? 6.713 0.718 -2.928 1.00 98.19 85 ILE A CA 1
ATOM 672 C C . ILE A 1 85 ? 6.157 0.472 -4.338 1.00 98.19 85 ILE A C 1
ATOM 674 O O . ILE A 1 85 ? 6.937 0.208 -5.257 1.00 98.19 85 ILE A O 1
ATOM 678 N N . GLN A 1 86 ? 4.844 0.621 -4.538 1.00 98.38 86 GLN A N 1
ATOM 679 C CA . GLN A 1 86 ? 4.221 0.468 -5.856 1.00 98.38 86 GLN A CA 1
ATOM 680 C C . GLN A 1 86 ? 4.772 1.491 -6.861 1.00 98.38 86 GLN A C 1
ATOM 682 O O . GLN A 1 86 ? 5.111 1.126 -7.986 1.00 98.38 86 GLN A O 1
ATOM 687 N N . SER A 1 87 ? 4.992 2.738 -6.435 1.00 98.31 87 SER A N 1
ATOM 688 C CA . SER A 1 87 ? 5.530 3.792 -7.304 1.00 98.31 87 SER A CA 1
ATOM 689 C C . SER A 1 87 ? 6.916 3.465 -7.879 1.00 98.31 87 SER A C 1
ATOM 691 O O . SER A 1 87 ? 7.259 3.918 -8.973 1.00 98.31 87 SER A O 1
ATOM 693 N N . ILE A 1 88 ? 7.713 2.637 -7.188 1.00 97.25 88 ILE A N 1
ATOM 694 C CA . ILE A 1 88 ? 9.002 2.155 -7.703 1.00 97.25 88 ILE A CA 1
ATOM 695 C C . ILE A 1 88 ? 8.778 1.218 -8.894 1.00 97.25 88 ILE A C 1
ATOM 697 O O . ILE A 1 88 ? 9.463 1.347 -9.910 1.00 97.25 88 ILE A O 1
ATOM 701 N N . SER A 1 89 ? 7.816 0.295 -8.787 1.00 97.12 89 SER A N 1
ATOM 702 C CA . SER A 1 89 ? 7.422 -0.580 -9.896 1.00 97.12 89 SER A CA 1
ATOM 703 C C . SER A 1 89 ? 6.952 0.250 -11.091 1.00 97.12 89 SER A C 1
ATOM 705 O O . SER A 1 89 ? 7.471 0.082 -12.196 1.00 97.12 89 SER A O 1
ATOM 707 N N . ASP A 1 90 ? 6.041 1.195 -10.858 1.00 97.69 90 ASP A N 1
ATOM 708 C CA . ASP A 1 90 ? 5.464 2.037 -11.910 1.00 97.69 90 ASP A CA 1
ATOM 709 C C . ASP A 1 90 ? 6.543 2.864 -12.619 1.00 97.69 90 ASP A C 1
ATOM 711 O O . ASP A 1 90 ? 6.567 2.965 -13.847 1.00 97.69 90 ASP A O 1
ATOM 715 N N . PHE A 1 91 ? 7.503 3.409 -11.865 1.00 96.62 91 PHE A N 1
ATOM 716 C CA . PHE A 1 91 ? 8.640 4.128 -12.433 1.00 96.62 91 PHE A CA 1
ATOM 717 C C . PHE A 1 91 ? 9.468 3.247 -13.381 1.00 96.62 91 PHE A C 1
ATOM 719 O O . PHE A 1 91 ? 9.811 3.679 -14.485 1.00 96.62 91 PHE A O 1
ATOM 726 N N . ILE A 1 92 ? 9.786 2.013 -12.973 1.00 94.56 92 ILE A N 1
ATOM 727 C CA . ILE A 1 92 ? 10.577 1.087 -13.793 1.00 94.56 92 ILE A CA 1
ATOM 728 C C . ILE A 1 92 ? 9.791 0.665 -15.042 1.00 94.56 92 ILE A C 1
ATOM 730 O O . ILE A 1 92 ? 10.366 0.629 -16.132 1.00 94.56 92 ILE A O 1
ATOM 734 N N . GLN A 1 93 ? 8.489 0.394 -14.911 1.00 94.69 93 GLN A N 1
ATOM 735 C CA . GLN A 1 93 ? 7.617 0.072 -16.045 1.00 94.69 93 GLN A CA 1
ATOM 736 C C . GLN A 1 93 ? 7.583 1.211 -17.070 1.00 94.69 93 GLN A C 1
ATOM 738 O O . GLN A 1 93 ? 7.858 0.977 -18.248 1.00 94.69 93 GLN A O 1
ATOM 743 N N . ASN A 1 94 ? 7.337 2.443 -16.618 1.00 94.56 94 ASN A N 1
ATOM 744 C CA . ASN A 1 94 ? 7.298 3.625 -17.480 1.00 94.56 94 ASN A CA 1
ATOM 745 C C . ASN A 1 94 ? 8.638 3.851 -18.194 1.00 94.56 94 ASN A C 1
ATOM 747 O O . ASN A 1 94 ? 8.677 4.147 -19.387 1.00 94.56 94 ASN A O 1
ATOM 751 N N . TYR A 1 95 ? 9.760 3.669 -17.491 1.00 91.69 95 TYR A N 1
ATOM 752 C CA . TYR A 1 95 ? 11.085 3.762 -18.101 1.00 91.69 95 TYR A CA 1
ATOM 753 C C . TYR A 1 95 ? 11.297 2.719 -19.212 1.00 91.69 95 TYR A C 1
ATOM 755 O O . TYR A 1 95 ? 11.834 3.059 -20.267 1.00 91.69 95 TYR A O 1
ATOM 763 N N . MET A 1 96 ? 10.890 1.463 -18.990 1.00 90.75 96 MET A N 1
ATOM 764 C CA . MET A 1 96 ? 11.021 0.405 -19.998 1.00 90.75 96 MET A CA 1
ATOM 765 C C . MET A 1 96 ? 10.158 0.669 -21.233 1.00 90.75 96 MET A C 1
ATOM 767 O O . MET A 1 96 ? 10.649 0.468 -22.341 1.00 90.75 96 MET A O 1
ATOM 771 N N . GLN A 1 97 ? 8.921 1.143 -21.055 1.00 87.19 97 GLN A N 1
ATOM 772 C CA . GLN A 1 97 ? 8.024 1.487 -22.165 1.00 87.19 97 GLN A CA 1
ATOM 773 C C . GLN A 1 97 ? 8.624 2.594 -23.037 1.00 87.19 97 GLN A C 1
ATOM 775 O O . GLN A 1 97 ? 8.809 2.399 -24.234 1.00 87.19 97 GLN A O 1
ATOM 780 N N . ASN A 1 98 ? 9.067 3.694 -22.418 1.00 86.12 98 ASN A N 1
ATOM 781 C CA . ASN A 1 98 ? 9.685 4.806 -23.145 1.00 86.12 98 ASN A CA 1
ATOM 782 C C . ASN A 1 98 ? 10.933 4.368 -23.933 1.00 86.12 98 ASN A C 1
ATOM 784 O O . ASN A 1 98 ? 11.150 4.811 -25.055 1.00 86.12 98 ASN A O 1
ATOM 788 N N . ARG A 1 99 ? 11.754 3.469 -23.368 1.00 82.69 99 ARG A N 1
ATOM 789 C CA . ARG A 1 99 ? 12.937 2.931 -24.063 1.00 82.69 99 ARG A CA 1
ATOM 790 C C . ARG A 1 99 ? 12.574 2.052 -25.256 1.00 82.69 99 ARG A C 1
ATOM 792 O O . ARG A 1 99 ? 13.249 2.127 -26.276 1.00 82.69 99 ARG A O 1
ATOM 799 N N . GLN A 1 100 ? 11.538 1.227 -25.135 1.00 76.25 100 GLN A N 1
ATOM 800 C CA . GLN A 1 100 ? 11.068 0.399 -26.245 1.00 76.25 100 GLN A CA 1
ATOM 801 C C . GLN A 1 100 ? 10.518 1.258 -27.389 1.00 76.25 100 GLN A C 1
ATOM 803 O O . GLN A 1 100 ? 10.797 0.963 -28.552 1.00 76.25 100 GLN A O 1
ATOM 808 N N . ASP A 1 101 ? 9.810 2.341 -27.065 1.00 73.25 101 ASP A N 1
ATOM 809 C CA . ASP A 1 101 ? 9.308 3.296 -28.053 1.00 73.25 101 ASP A CA 1
ATOM 810 C C . ASP A 1 101 ? 10.452 4.034 -28.769 1.00 73.25 101 ASP A C 1
ATOM 812 O O . ASP A 1 101 ? 10.444 4.133 -30.001 1.00 73.25 101 ASP A O 1
ATOM 816 N N . ASP A 1 102 ? 11.466 4.491 -28.025 1.00 75.69 102 ASP A N 1
ATOM 817 C CA . ASP A 1 102 ? 12.671 5.124 -28.579 1.00 75.69 102 ASP A CA 1
ATOM 818 C C . ASP A 1 102 ? 13.441 4.162 -29.508 1.00 75.69 102 ASP A C 1
ATOM 820 O O . ASP A 1 102 ? 13.826 4.533 -30.623 1.00 75.69 102 ASP A O 1
ATOM 824 N N . ASP A 1 103 ? 13.639 2.909 -29.080 1.00 71.38 103 ASP A N 1
ATOM 825 C CA . ASP A 1 103 ? 14.339 1.878 -29.856 1.00 71.38 103 ASP A CA 1
ATOM 826 C C . ASP A 1 103 ? 13.569 1.529 -31.148 1.00 71.38 103 ASP A C 1
ATOM 828 O O . ASP A 1 103 ? 14.171 1.369 -32.218 1.00 71.38 103 ASP A O 1
ATOM 832 N N . ALA A 1 104 ? 12.234 1.461 -31.090 1.00 68.38 104 ALA A N 1
ATOM 833 C CA . ALA A 1 104 ? 11.382 1.206 -32.252 1.00 68.38 104 ALA A CA 1
ATOM 834 C C . ALA A 1 104 ? 11.441 2.347 -33.284 1.00 68.38 104 ALA A C 1
ATOM 836 O O . ALA A 1 104 ? 11.553 2.093 -34.489 1.00 68.38 104 ALA A O 1
ATOM 837 N N . GLN A 1 105 ? 11.418 3.601 -32.825 1.00 68.88 105 GLN A N 1
ATOM 838 C CA . GLN A 1 105 ? 11.524 4.781 -33.689 1.00 68.88 105 GLN A CA 1
ATOM 839 C C . GLN A 1 105 ? 12.920 4.910 -34.314 1.00 68.88 105 GLN A C 1
ATOM 841 O O . GLN A 1 105 ? 13.042 5.173 -35.514 1.00 68.88 105 GLN A O 1
ATOM 846 N N . GLY A 1 106 ? 13.979 4.656 -33.540 1.00 64.75 106 GLY A N 1
ATOM 847 C CA . GLY A 1 106 ? 15.353 4.640 -34.043 1.00 64.75 106 GLY A CA 1
ATOM 848 C C . GLY A 1 106 ? 15.577 3.566 -35.111 1.00 64.75 106 GLY A C 1
ATOM 849 O O . GLY A 1 106 ? 16.171 3.839 -36.155 1.00 64.75 106 GLY A O 1
ATOM 850 N N . ALA A 1 107 ? 15.047 2.357 -34.907 1.00 61.38 107 ALA A N 1
ATOM 851 C CA . ALA A 1 107 ? 15.133 1.276 -35.890 1.00 61.38 107 ALA A CA 1
ATOM 852 C C . ALA A 1 107 ? 14.376 1.588 -37.195 1.00 61.38 107 ALA A C 1
ATOM 854 O O . ALA A 1 107 ? 14.833 1.199 -38.274 1.00 61.38 107 ALA A O 1
ATOM 855 N N . ALA A 1 108 ? 13.245 2.296 -37.116 1.00 62.00 108 ALA A N 1
ATOM 856 C CA . ALA A 1 108 ? 12.496 2.745 -38.287 1.00 62.00 108 ALA A CA 1
ATOM 857 C C . ALA A 1 108 ? 13.258 3.819 -39.086 1.00 62.00 108 ALA A C 1
ATOM 859 O O . ALA A 1 108 ? 13.290 3.754 -40.312 1.00 62.00 108 ALA A O 1
ATOM 860 N N . ALA A 1 109 ? 13.933 4.751 -38.406 1.00 56.53 109 ALA A N 1
ATOM 861 C CA . ALA A 1 109 ? 14.710 5.822 -39.036 1.00 56.53 109 ALA A CA 1
ATOM 862 C C . ALA A 1 109 ? 15.995 5.340 -39.737 1.00 56.53 109 ALA A C 1
ATOM 864 O O . ALA A 1 109 ? 16.460 5.989 -40.664 1.00 56.53 109 ALA A O 1
ATOM 865 N N . VAL A 1 110 ? 16.572 4.208 -39.319 1.00 59.94 110 VAL A N 1
ATOM 866 C CA . VAL A 1 110 ? 17.754 3.603 -39.975 1.00 59.94 110 VAL A CA 1
ATOM 867 C C . VAL A 1 110 ? 17.372 2.778 -41.215 1.00 59.94 110 VAL A C 1
ATOM 869 O O . VAL A 1 110 ? 18.228 2.466 -42.041 1.00 59.94 110 VAL A O 1
ATOM 872 N N . ARG A 1 111 ? 16.096 2.392 -41.346 1.00 54.91 111 ARG A N 1
ATOM 873 C CA . ARG A 1 111 ? 15.586 1.584 -42.468 1.00 54.91 111 ARG A CA 1
ATOM 874 C C . ARG A 1 111 ? 14.920 2.402 -43.583 1.00 54.91 111 ARG A C 1
ATOM 876 O O . ARG A 1 111 ? 14.634 1.811 -44.623 1.00 54.91 111 ARG A O 1
ATOM 883 N N . GLY A 1 112 ? 14.646 3.689 -43.360 1.00 48.47 112 GLY A N 1
ATOM 884 C CA . GLY A 1 112 ? 14.167 4.640 -44.375 1.00 48.47 112 GLY A CA 1
ATOM 885 C C . GLY A 1 112 ? 15.314 5.392 -45.029 1.00 48.47 112 GLY A C 1
ATOM 886 O O . GLY A 1 112 ? 15.174 5.713 -46.228 1.00 48.47 112 GLY A O 1
#

Secondary structure (DSSP, 8-state):
-HHHHHHHHHHHHHHHH-----HHHHHHHHHHHHHHHHHHHHHHHHHHHHHHHHHHH--SHHHHHHHHHIIIIIHHHHHHHHHHHHHHHHHHHHHHHHHHHHHHHHHHHHH-

Organism: NCBI:txid360807